Protein AF-A0A9E6SCT7-F1 (afdb_monomer_lite)

Secondary structure (DSSP, 8-state):
-------------------EEEEEE-TTS-EEEEESS-SS-TTS-HHHHHHHHSTT-EEEEEE-GGG---GGGS-HHHHHHHS---------------TT-----------

Sequence (111 aa):
MTAVAAVTLSALAASSYADICYLVYDRNDQVVYRDMRSPIDLSGPIGPQVNARWRGGALVIVGNADRCIPLDSVDLRTVANLVKPDAAAPQAAAPKADPAKAPKAAAKKAG

pLDDT: mean 72.04, std 19.61, range [39.75, 96.88]

Foldseek 3Di:
DDDDPPPPPPPPPPPPPQQKWKFKAAPVRDTPWIDSDDPDDPVDDPVVGSCVVHNRMDIDIDGDNVPRDTPVNPPVVVVVVVVDVPPPPPPPPDPPPDPPDDDPDDDDDDD

Structure (mmCIF, N/CA/C/O backbone):
data_AF-A0A9E6SCT7-F1
#
_entry.id   AF-A0A9E6SCT7-F1
#
loop_
_atom_site.group_PDB
_atom_site.id
_atom_site.type_symbol
_atom_site.label_atom_id
_atom_site.label_alt_id
_atom_site.label_comp_id
_atom_site.label_asym_id
_atom_site.label_entity_id
_atom_site.label_seq_id
_atom_site.pdbx_PDB_ins_code
_atom_site.Cartn_x
_atom_site.Cartn_y
_atom_site.Cartn_z
_atom_site.occupancy
_atom_site.B_iso_or_equiv
_atom_site.auth_seq_id
_atom_site.auth_comp_id
_atom_site.auth_asym_id
_atom_site.auth_atom_id
_atom_site.pdbx_PDB_model_num
ATOM 1 N N . MET A 1 1 ? 39.785 28.280 -39.790 1.00 46.91 1 MET A N 1
ATOM 2 C CA . MET A 1 1 ? 38.494 27.563 -39.781 1.00 46.91 1 MET A CA 1
ATOM 3 C C . MET A 1 1 ? 38.786 26.102 -39.493 1.00 46.91 1 MET A C 1
ATOM 5 O O . MET A 1 1 ? 39.209 25.402 -40.399 1.00 46.91 1 MET A O 1
ATOM 9 N N . THR A 1 2 ? 38.625 25.651 -38.251 1.00 42.44 2 THR A N 1
ATOM 10 C CA . THR A 1 2 ? 38.687 24.218 -37.929 1.00 42.44 2 THR A CA 1
ATOM 11 C C . THR A 1 2 ? 37.812 23.962 -36.711 1.00 42.44 2 THR A C 1
ATOM 13 O O . THR A 1 2 ? 37.844 24.714 -35.741 1.00 42.44 2 THR A O 1
ATOM 16 N N . ALA A 1 3 ? 36.933 22.980 -36.873 1.00 50.03 3 ALA A N 1
ATOM 17 C CA . ALA A 1 3 ? 35.685 22.803 -36.152 1.00 50.03 3 ALA A CA 1
ATOM 18 C C . ALA A 1 3 ? 35.869 22.416 -34.678 1.00 50.03 3 ALA A C 1
ATOM 20 O O . ALA A 1 3 ? 36.672 21.547 -34.345 1.00 50.03 3 ALA A O 1
ATOM 21 N N . VAL A 1 4 ? 35.052 23.018 -33.813 1.00 50.50 4 VAL A N 1
ATOM 22 C CA . VAL A 1 4 ? 34.823 22.553 -32.442 1.00 50.50 4 VAL A CA 1
ATOM 23 C C . VAL A 1 4 ? 33.905 21.333 -32.524 1.00 50.50 4 VAL A C 1
ATOM 25 O O . VAL A 1 4 ? 32.729 21.458 -32.863 1.00 50.50 4 VAL A O 1
ATOM 28 N N . ALA A 1 5 ? 34.446 20.147 -32.255 1.00 53.69 5 ALA A N 1
ATOM 29 C CA . ALA A 1 5 ? 33.667 18.921 -32.128 1.00 53.69 5 ALA A CA 1
ATOM 30 C C . ALA A 1 5 ? 32.896 18.954 -30.799 1.00 53.69 5 ALA A C 1
ATOM 32 O O . ALA A 1 5 ? 33.425 18.609 -29.743 1.00 53.69 5 ALA A O 1
ATOM 33 N N . ALA A 1 6 ? 31.650 19.423 -30.844 1.00 57.41 6 ALA A N 1
ATOM 34 C CA . ALA A 1 6 ? 30.724 19.347 -29.724 1.00 57.41 6 ALA A CA 1
ATOM 35 C C . ALA A 1 6 ? 30.292 17.884 -29.530 1.00 57.41 6 ALA A C 1
ATOM 37 O O . ALA A 1 6 ? 29.417 17.381 -30.231 1.00 57.41 6 ALA A O 1
ATOM 38 N N . VAL A 1 7 ? 30.931 17.189 -28.589 1.00 64.12 7 VAL A N 1
ATOM 39 C CA . VAL A 1 7 ? 30.489 15.872 -28.117 1.00 64.12 7 VAL A CA 1
ATOM 40 C C . VAL A 1 7 ? 29.240 16.093 -27.266 1.00 64.12 7 VAL A C 1
ATOM 42 O O . VAL A 1 7 ? 29.315 16.450 -26.092 1.00 64.12 7 VAL A O 1
ATOM 45 N N . THR A 1 8 ? 28.070 15.941 -27.879 1.00 62.38 8 THR A N 1
ATOM 46 C CA . THR A 1 8 ? 26.781 15.976 -27.189 1.00 62.38 8 THR A CA 1
ATOM 47 C C . THR A 1 8 ? 26.658 14.741 -26.296 1.00 62.38 8 THR A C 1
ATOM 49 O O . THR A 1 8 ? 26.345 13.652 -26.776 1.00 62.38 8 THR A O 1
ATOM 52 N N . LEU A 1 9 ? 26.911 14.906 -24.992 1.00 62.06 9 LEU A N 1
ATOM 53 C CA . LEU A 1 9 ? 26.522 13.948 -23.954 1.00 62.06 9 LEU A CA 1
ATOM 54 C C . LEU A 1 9 ? 24.987 13.890 -23.886 1.00 62.06 9 LEU A C 1
ATOM 56 O O . LEU A 1 9 ? 24.351 14.553 -23.069 1.00 62.06 9 LEU A O 1
ATOM 60 N N . SER A 1 10 ? 24.379 13.087 -24.753 1.00 61.41 10 SER A N 1
ATOM 61 C CA . SER A 1 10 ? 23.008 12.621 -24.570 1.00 61.41 10 SER A CA 1
ATOM 62 C C . SER A 1 10 ? 23.017 11.594 -23.443 1.00 61.41 10 SER A C 1
ATOM 64 O O . SER A 1 10 ? 23.127 10.393 -23.675 1.00 61.41 10 SER A O 1
ATOM 66 N N . ALA A 1 11 ? 22.969 12.084 -22.205 1.00 60.72 11 ALA A N 1
ATOM 67 C CA . ALA A 1 11 ? 22.698 11.259 -21.043 1.00 60.72 11 ALA A CA 1
ATOM 68 C C . ALA A 1 11 ? 21.359 10.550 -21.272 1.00 60.72 11 ALA A C 1
ATOM 70 O O . ALA A 1 11 ? 20.308 11.190 -21.326 1.00 60.72 11 ALA A O 1
ATOM 71 N N . LEU A 1 12 ? 21.407 9.228 -21.444 1.00 59.75 12 LEU A N 1
ATOM 72 C CA . LEU A 1 12 ? 20.234 8.378 -21.338 1.00 59.75 12 LEU A CA 1
ATOM 73 C C . LEU A 1 12 ? 19.689 8.576 -19.923 1.00 59.75 12 LEU A C 1
ATOM 75 O O . LEU A 1 12 ? 20.194 7.990 -18.966 1.00 59.75 12 LEU A O 1
ATOM 79 N N . ALA A 1 13 ? 18.673 9.423 -19.788 1.00 61.75 13 ALA A N 1
ATOM 80 C CA . ALA A 1 13 ? 17.803 9.424 -18.630 1.00 61.75 13 ALA A CA 1
ATOM 81 C C . ALA A 1 13 ? 17.046 8.091 -18.651 1.00 61.75 13 ALA A C 1
ATOM 83 O O . ALA A 1 13 ? 15.927 7.997 -19.148 1.00 61.75 13 ALA A O 1
ATOM 84 N N . ALA A 1 14 ? 17.697 7.031 -18.175 1.00 58.91 14 ALA A N 1
ATOM 85 C CA . ALA A 1 14 ? 17.009 5.825 -17.775 1.00 58.91 14 ALA A CA 1
ATOM 86 C C . ALA A 1 14 ? 16.129 6.236 -16.595 1.00 58.91 14 ALA A C 1
ATOM 88 O O . ALA A 1 14 ? 16.603 6.367 -15.468 1.00 58.91 14 ALA A O 1
ATOM 89 N N . SER A 1 15 ? 14.861 6.535 -16.875 1.00 53.88 15 SER A N 1
ATOM 90 C CA . SER A 1 15 ? 13.834 6.658 -15.855 1.00 53.88 15 SER A CA 1
ATOM 91 C C . SER A 1 15 ? 13.723 5.298 -15.178 1.00 53.88 15 SER A C 1
ATOM 93 O O . SER A 1 15 ? 12.964 4.436 -15.608 1.00 53.88 15 SER A O 1
ATOM 95 N N . SER A 1 16 ? 14.529 5.079 -14.143 1.00 54.38 16 SER A N 1
ATOM 96 C CA . SER A 1 16 ? 14.299 4.021 -13.175 1.00 54.38 16 SER A CA 1
ATOM 97 C C . SER A 1 16 ? 13.037 4.415 -12.421 1.00 54.38 16 SER A C 1
ATOM 99 O O . SER A 1 16 ? 13.103 5.064 -11.374 1.00 54.38 16 SER A O 1
ATOM 101 N N . TYR A 1 17 ? 11.876 4.122 -13.008 1.00 58.31 17 TYR A N 1
ATOM 102 C CA . TYR A 1 17 ? 10.629 4.157 -12.271 1.00 58.31 17 TYR A CA 1
ATOM 103 C C . TYR A 1 17 ? 10.835 3.205 -11.099 1.00 58.31 17 TYR A C 1
ATOM 105 O O . TYR A 1 17 ? 11.104 2.021 -11.282 1.00 58.31 17 TYR A O 1
ATOM 113 N N . ALA A 1 18 ? 10.857 3.758 -9.887 1.00 59.75 18 ALA A N 1
ATOM 114 C CA . ALA A 1 18 ? 10.809 2.944 -8.693 1.00 59.75 18 ALA A CA 1
ATOM 115 C C . ALA A 1 18 ? 9.480 2.197 -8.769 1.00 59.75 18 ALA A C 1
ATOM 117 O O . ALA A 1 18 ? 8.408 2.775 -8.605 1.00 59.75 18 ALA A O 1
ATOM 118 N N . ASP A 1 19 ? 9.581 0.935 -9.142 1.00 81.31 19 ASP A N 1
ATOM 119 C CA . ASP A 1 19 ? 8.460 0.089 -9.474 1.00 81.31 19 ASP A CA 1
ATOM 120 C C . ASP A 1 19 ? 7.790 -0.356 -8.171 1.00 81.31 19 ASP A C 1
ATOM 122 O O . ASP A 1 19 ? 8.163 -1.358 -7.555 1.00 81.31 19 ASP A O 1
ATOM 126 N N . ILE A 1 20 ? 6.851 0.469 -7.704 1.00 89.38 20 ILE A N 1
ATOM 127 C CA . ILE A 1 20 ? 6.110 0.276 -6.460 1.00 89.38 20 ILE A CA 1
ATOM 128 C C . ILE A 1 20 ? 4.819 -0.494 -6.733 1.00 89.38 20 ILE A C 1
ATOM 130 O O . ILE A 1 20 ? 4.054 -0.151 -7.629 1.00 89.38 20 ILE A O 1
ATOM 134 N N . CYS A 1 21 ? 4.556 -1.502 -5.905 1.00 92.12 21 CYS A N 1
ATOM 135 C CA . CYS A 1 21 ? 3.278 -2.193 -5.839 1.00 92.12 21 CYS A CA 1
ATOM 136 C C . CYS A 1 21 ? 2.599 -1.885 -4.500 1.00 92.12 21 CYS A C 1
ATOM 138 O O . CYS A 1 21 ? 3.189 -2.051 -3.427 1.00 92.12 21 CYS A O 1
ATOM 140 N N . TYR A 1 22 ? 1.350 -1.442 -4.568 1.00 94.00 22 TYR A N 1
ATOM 141 C CA . TYR A 1 22 ? 0.508 -1.154 -3.417 1.00 94.00 22 TYR A CA 1
ATOM 142 C C . TYR A 1 22 ? -0.379 -2.358 -3.137 1.00 94.00 22 TYR A C 1
ATOM 144 O O . TYR A 1 22 ? -1.180 -2.744 -3.985 1.00 94.00 22 TYR A O 1
ATOM 152 N N . LEU A 1 23 ? -0.261 -2.937 -1.944 1.00 94.69 23 LEU A N 1
ATOM 153 C CA . LEU A 1 23 ? -1.099 -4.039 -1.482 1.00 94.69 23 LEU A CA 1
ATOM 154 C C . LEU A 1 23 ? -1.952 -3.590 -0.307 1.00 94.69 23 LEU A C 1
ATOM 156 O O . LEU A 1 23 ? -1.452 -2.921 0.593 1.00 94.69 23 LEU A O 1
ATOM 160 N N . VAL A 1 24 ? -3.215 -4.003 -0.266 1.00 95.56 24 VAL A N 1
ATOM 161 C CA . VAL A 1 24 ? -4.028 -3.873 0.949 1.00 95.56 24 VAL A CA 1
ATOM 162 C C . VAL A 1 24 ? -4.406 -5.251 1.448 1.00 95.56 24 VAL A C 1
ATOM 164 O O . VAL A 1 24 ? -4.976 -6.043 0.698 1.00 95.56 24 VAL A O 1
ATOM 167 N N . TYR A 1 25 ? -4.106 -5.501 2.718 1.00 94.94 25 TYR A N 1
ATOM 168 C CA . TYR A 1 25 ? -4.586 -6.658 3.457 1.00 94.94 25 TYR A CA 1
ATOM 169 C C . TYR A 1 25 ? -5.837 -6.278 4.242 1.00 94.94 25 TYR A C 1
ATOM 171 O O . TYR A 1 25 ? -5.891 -5.195 4.829 1.00 94.94 25 TYR A O 1
ATOM 179 N N . ASP A 1 26 ? -6.844 -7.145 4.247 1.00 92.88 26 ASP A N 1
ATOM 180 C CA . ASP A 1 26 ? -7.975 -7.023 5.161 1.00 92.88 26 ASP A CA 1
ATOM 181 C C . ASP A 1 26 ? -7.631 -7.582 6.554 1.00 92.88 26 ASP A C 1
ATOM 183 O O . ASP A 1 26 ? -6.529 -8.061 6.815 1.00 92.88 26 ASP A O 1
ATOM 187 N N . ARG A 1 27 ? -8.604 -7.544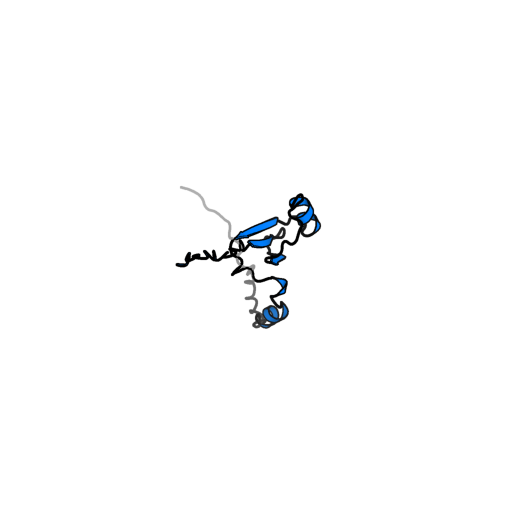 7.466 1.00 93.31 27 ARG A N 1
ATOM 188 C CA . ARG A 1 27 ? -8.462 -8.070 8.833 1.00 93.31 27 ARG A CA 1
ATOM 189 C C . ARG A 1 27 ? -8.268 -9.595 8.926 1.00 93.31 27 ARG A C 1
ATOM 191 O O . ARG A 1 27 ? -8.066 -10.097 10.024 1.00 93.31 27 ARG A O 1
ATOM 198 N N . ASN A 1 28 ? -8.448 -10.322 7.824 1.00 94.56 28 ASN A N 1
ATOM 199 C CA . ASN A 1 28 ? -8.297 -11.774 7.720 1.00 94.56 28 ASN A CA 1
ATOM 200 C C . ASN A 1 28 ? -7.019 -12.141 6.937 1.00 94.56 28 ASN A C 1
ATOM 202 O O . ASN A 1 28 ? -6.929 -13.245 6.387 1.00 94.56 28 ASN A O 1
ATOM 206 N N . ASP A 1 29 ? -6.080 -11.195 6.825 1.00 92.00 29 ASP A N 1
ATOM 207 C CA . ASP A 1 29 ? -4.819 -11.318 6.092 1.00 92.00 29 ASP A CA 1
ATOM 208 C C . ASP A 1 29 ? -4.996 -11.645 4.596 1.00 92.00 29 ASP A C 1
ATOM 210 O O . ASP A 1 29 ? -4.094 -12.180 3.948 1.00 92.00 29 ASP A O 1
ATOM 214 N N . GLN A 1 30 ? -6.149 -11.301 4.008 1.00 92.38 30 GLN A N 1
ATOM 215 C CA . GLN A 1 30 ? -6.402 -11.479 2.578 1.00 92.38 30 GLN A CA 1
ATOM 216 C C . GLN A 1 30 ? -6.000 -10.235 1.793 1.00 92.38 30 GLN A C 1
ATOM 218 O O . GLN A 1 30 ? -6.346 -9.116 2.171 1.00 92.38 30 GLN A O 1
ATOM 223 N N . VAL A 1 31 ? -5.325 -10.423 0.654 1.00 92.38 31 VAL A N 1
ATOM 224 C CA . VAL A 1 31 ? -5.027 -9.312 -0.260 1.00 92.38 31 VAL A CA 1
ATOM 225 C C . VAL A 1 31 ? -6.313 -8.910 -0.980 1.00 92.38 31 VAL A C 1
ATOM 227 O O . VAL A 1 31 ? -6.827 -9.657 -1.809 1.00 92.38 31 VAL A O 1
ATOM 230 N N . VAL A 1 32 ? -6.810 -7.716 -0.677 1.00 92.81 32 VAL A N 1
ATOM 231 C CA . VAL A 1 32 ? -8.048 -7.140 -1.233 1.00 92.81 32 VAL A CA 1
ATOM 232 C C . VAL A 1 32 ? -7.790 -6.008 -2.227 1.00 92.81 32 VAL A C 1
ATOM 234 O O . VAL A 1 32 ? -8.715 -5.540 -2.885 1.00 92.81 32 VAL A O 1
ATOM 237 N N . TYR A 1 33 ? -6.539 -5.567 -2.344 1.00 93.44 33 TYR A N 1
ATOM 238 C CA . TYR A 1 33 ? -6.086 -4.628 -3.365 1.00 93.44 33 TYR A CA 1
ATOM 239 C C . TYR A 1 33 ? -4.640 -4.929 -3.745 1.00 93.44 33 TYR A C 1
ATOM 241 O O . TYR A 1 33 ? -3.833 -5.255 -2.872 1.00 93.44 33 TYR A O 1
ATOM 249 N N . ARG A 1 34 ? -4.323 -4.822 -5.036 1.00 92.25 34 ARG A N 1
ATOM 250 C CA . ARG A 1 34 ? -2.970 -4.942 -5.581 1.00 92.25 34 ARG A CA 1
ATOM 251 C C . ARG A 1 34 ? -2.911 -4.181 -6.893 1.00 92.25 34 ARG A C 1
ATOM 253 O O . ARG A 1 34 ? -3.647 -4.551 -7.799 1.00 92.25 34 ARG A O 1
ATOM 260 N N . ASP A 1 35 ? -2.074 -3.155 -6.982 1.00 91.06 35 ASP A N 1
ATOM 261 C CA . ASP A 1 35 ? -1.866 -2.370 -8.207 1.00 91.06 35 ASP A CA 1
ATOM 262 C C . ASP A 1 35 ? -0.570 -1.541 -8.101 1.00 91.06 35 ASP A C 1
ATOM 264 O O . ASP A 1 35 ? -0.058 -1.309 -7.004 1.00 91.06 35 ASP A O 1
ATOM 268 N N . MET A 1 36 ? -0.046 -1.073 -9.233 1.00 91.19 36 MET A N 1
ATOM 269 C CA . MET A 1 36 ? 1.016 -0.063 -9.294 1.00 91.19 36 MET A CA 1
ATOM 270 C C . MET A 1 36 ? 0.495 1.349 -8.999 1.00 91.19 36 MET A C 1
ATOM 272 O O . MET A 1 36 ? 1.268 2.257 -8.695 1.00 91.19 36 MET A O 1
ATOM 276 N N . ARG A 1 37 ? -0.821 1.569 -9.084 1.00 90.44 37 ARG A N 1
ATOM 277 C CA . ARG A 1 37 ? -1.456 2.828 -8.687 1.00 90.44 37 ARG A CA 1
ATOM 278 C C . ARG A 1 37 ? -1.805 2.805 -7.196 1.00 90.44 37 ARG A C 1
ATOM 280 O O . ARG A 1 37 ? -2.299 1.812 -6.680 1.00 90.44 37 ARG A O 1
ATOM 287 N N . SER A 1 38 ? -1.578 3.918 -6.494 1.00 93.00 38 SER A N 1
ATOM 288 C CA . SER A 1 38 ? -2.004 4.031 -5.094 1.00 93.00 38 SER A CA 1
ATOM 289 C C . SER A 1 38 ? -3.539 4.023 -4.994 1.00 93.00 38 SER A C 1
ATOM 291 O O . SER A 1 38 ? -4.194 4.767 -5.732 1.00 93.00 38 SER A O 1
ATOM 293 N N . PRO A 1 39 ? -4.133 3.251 -4.064 1.00 92.38 39 PRO A N 1
ATOM 294 C CA . PRO A 1 39 ? -5.581 3.227 -3.857 1.00 92.38 39 PRO A CA 1
ATOM 295 C C . PRO A 1 39 ? -6.121 4.427 -3.067 1.00 92.38 39 PRO A C 1
ATOM 297 O O . PRO A 1 39 ? -7.340 4.603 -2.974 1.00 92.38 39 PRO A O 1
ATOM 300 N N . ILE A 1 40 ? -5.223 5.180 -2.433 1.00 95.19 40 ILE A N 1
ATOM 301 C CA . ILE A 1 40 ? -5.504 6.304 -1.538 1.00 95.19 40 ILE A CA 1
ATOM 302 C C . ILE A 1 40 ? -4.579 7.479 -1.866 1.00 95.19 40 ILE A C 1
ATOM 304 O O . ILE A 1 40 ? -3.581 7.316 -2.575 1.00 95.19 40 ILE A O 1
ATOM 308 N N . ASP A 1 41 ? -4.864 8.647 -1.300 1.00 95.00 41 ASP A N 1
ATOM 309 C CA . ASP A 1 41 ? -3.960 9.786 -1.385 1.00 95.00 41 ASP A CA 1
ATOM 310 C C . ASP A 1 41 ? -2.850 9.679 -0.326 1.00 95.00 41 ASP A C 1
ATOM 312 O O . ASP A 1 41 ? -3.106 9.674 0.881 1.00 95.00 41 ASP A O 1
ATOM 316 N N . LEU A 1 42 ? -1.600 9.601 -0.785 1.00 93.75 42 LEU A N 1
ATOM 317 C CA . LEU A 1 42 ? -0.415 9.499 0.073 1.00 93.75 42 LEU A CA 1
ATOM 318 C C . LEU A 1 42 ? 0.024 10.852 0.650 1.00 93.75 42 LEU A C 1
ATOM 320 O O . LEU A 1 42 ? 0.938 10.886 1.471 1.00 93.75 42 LEU A O 1
ATOM 324 N N . SER A 1 43 ? -0.604 11.959 0.240 1.00 96.12 43 SER A N 1
ATOM 325 C CA . SER A 1 43 ? -0.323 13.288 0.794 1.00 96.12 43 SER A CA 1
ATOM 326 C C . SER A 1 43 ? -0.895 13.486 2.207 1.00 96.12 43 SER A C 1
ATOM 328 O O . SER A 1 43 ? -0.468 14.384 2.934 1.00 96.12 43 SER A O 1
ATOM 330 N N . GLY A 1 44 ? -1.845 12.635 2.611 1.00 94.00 44 GLY A N 1
ATOM 331 C CA . GLY A 1 44 ? -2.546 12.712 3.888 1.00 94.00 44 GLY A CA 1
ATOM 332 C C . GLY A 1 44 ? -2.309 11.511 4.812 1.00 94.00 44 GLY A C 1
ATOM 333 O O . GLY A 1 44 ? -1.560 10.585 4.495 1.00 94.00 44 GLY A O 1
ATOM 334 N N . PRO A 1 45 ? -2.981 11.480 5.978 1.00 96.00 45 PRO A N 1
ATOM 335 C CA . PRO A 1 45 ? -2.912 10.349 6.896 1.00 96.00 45 PRO A CA 1
ATOM 336 C C . PRO A 1 45 ? -3.412 9.054 6.239 1.00 96.00 45 PRO A C 1
ATOM 338 O O . PRO A 1 45 ? -4.566 8.963 5.815 1.00 96.00 45 PRO A O 1
ATOM 341 N N . ILE A 1 46 ? -2.553 8.034 6.195 1.00 95.25 46 ILE A N 1
ATOM 342 C CA . ILE A 1 46 ? -2.835 6.748 5.536 1.00 95.25 46 ILE A CA 1
ATOM 343 C C . ILE A 1 46 ? -3.908 5.955 6.295 1.00 95.25 46 ILE A C 1
ATOM 345 O O . ILE A 1 46 ? -4.897 5.526 5.707 1.00 95.25 46 ILE A O 1
ATOM 349 N N . GLY A 1 47 ? -3.741 5.786 7.612 1.00 95.25 47 GLY A N 1
ATOM 350 C CA . GLY A 1 47 ? -4.598 4.927 8.441 1.00 95.25 47 GLY A CA 1
ATOM 351 C C . GLY A 1 47 ? -6.103 5.210 8.311 1.00 95.25 47 GLY A C 1
ATOM 352 O O . GLY A 1 47 ? -6.857 4.277 8.036 1.00 95.25 47 GLY A O 1
ATOM 353 N N . PRO A 1 48 ? -6.568 6.468 8.445 1.00 96.31 48 PRO A N 1
ATOM 354 C CA . PRO A 1 48 ? -7.981 6.807 8.279 1.00 96.31 48 PRO A CA 1
ATOM 355 C C . PRO A 1 48 ? -8.530 6.487 6.885 1.00 96.31 48 PRO A C 1
ATOM 357 O O . PRO A 1 48 ? -9.637 5.968 6.778 1.00 96.31 48 PRO A O 1
ATOM 360 N N . GLN A 1 49 ? -7.758 6.751 5.827 1.00 96.88 49 GLN A N 1
ATOM 361 C CA . GLN A 1 49 ? -8.178 6.496 4.446 1.00 96.88 49 GLN A CA 1
ATOM 362 C C . GLN A 1 49 ? -8.280 4.997 4.153 1.00 96.88 49 GLN A C 1
ATOM 364 O O . GLN A 1 49 ? -9.275 4.542 3.589 1.00 96.88 49 GLN A O 1
ATOM 369 N N . VAL A 1 50 ? -7.285 4.216 4.592 1.00 95.50 50 VAL A N 1
ATOM 370 C CA . VAL A 1 50 ? -7.323 2.751 4.483 1.00 95.50 50 VAL A CA 1
ATOM 371 C C . VAL A 1 50 ? -8.504 2.208 5.277 1.00 95.50 50 VAL A C 1
ATOM 373 O O . VAL A 1 50 ? -9.293 1.454 4.726 1.00 95.50 50 VAL A O 1
ATOM 376 N N . ASN A 1 51 ?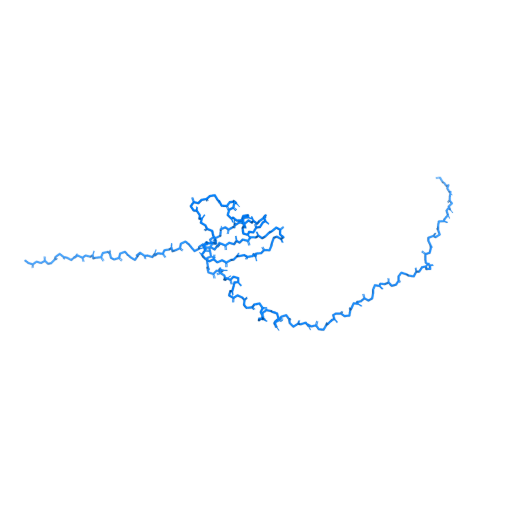 -8.694 2.640 6.527 1.00 94.81 51 ASN A N 1
ATOM 377 C CA . ASN A 1 51 ? -9.764 2.141 7.392 1.00 94.81 51 ASN A CA 1
ATOM 378 C C . ASN A 1 51 ? -11.175 2.541 6.916 1.00 94.81 51 ASN A C 1
ATOM 380 O O . ASN A 1 51 ? -12.136 1.815 7.173 1.00 94.81 51 ASN A O 1
ATOM 384 N N . ALA A 1 52 ? -11.312 3.671 6.213 1.00 95.31 52 ALA A N 1
ATOM 385 C CA . ALA A 1 52 ? -12.575 4.104 5.617 1.00 95.31 52 ALA A CA 1
ATOM 386 C C . ALA A 1 52 ? -13.040 3.164 4.493 1.00 95.31 52 ALA A C 1
ATOM 388 O O . ALA A 1 52 ? -14.241 2.945 4.338 1.00 95.31 52 ALA A O 1
ATOM 389 N N . ARG A 1 53 ? -12.099 2.590 3.730 1.00 93.62 53 ARG A N 1
ATOM 390 C CA . ARG A 1 53 ? -12.394 1.679 2.612 1.00 93.62 53 ARG A CA 1
ATOM 391 C C . ARG A 1 53 ? -12.284 0.198 2.991 1.00 93.62 53 ARG A C 1
ATOM 393 O O . ARG A 1 53 ? -13.105 -0.605 2.561 1.00 93.62 53 ARG A O 1
ATOM 400 N N . TRP A 1 54 ? -11.318 -0.150 3.833 1.00 94.75 54 TRP A N 1
ATOM 401 C CA . TRP A 1 54 ? -11.020 -1.494 4.326 1.00 94.75 54 TRP A CA 1
ATOM 402 C C . TRP A 1 54 ? -10.912 -1.467 5.851 1.00 94.75 54 TRP A C 1
ATOM 404 O O . TRP A 1 54 ? -9.849 -1.210 6.414 1.00 94.75 54 TRP A O 1
ATOM 414 N N . ARG A 1 55 ? -12.030 -1.713 6.543 1.00 93.94 55 ARG A N 1
ATOM 415 C CA . ARG A 1 55 ? -12.089 -1.638 8.012 1.00 93.94 55 ARG A CA 1
ATOM 416 C C . ARG A 1 55 ? -11.104 -2.616 8.661 1.00 93.94 55 ARG A C 1
ATOM 418 O O . ARG A 1 55 ? -11.269 -3.828 8.529 1.00 93.94 55 ARG A O 1
ATOM 425 N N . GLY A 1 56 ? -10.133 -2.081 9.400 1.00 92.19 56 GLY A N 1
ATOM 426 C CA . GLY A 1 56 ? -9.050 -2.853 10.016 1.00 92.19 56 GLY A CA 1
ATOM 427 C C . GLY A 1 56 ? -7.989 -3.358 9.033 1.00 92.19 56 GLY A C 1
ATOM 428 O O . GLY A 1 56 ? -7.241 -4.260 9.387 1.00 92.19 56 GLY A O 1
ATOM 429 N N . GLY A 1 57 ? -7.949 -2.824 7.810 1.00 94.31 57 GLY A N 1
ATOM 430 C CA . GLY A 1 57 ? -6.968 -3.199 6.798 1.00 94.31 57 GLY A CA 1
ATOM 431 C C . GLY A 1 57 ? -5.635 -2.462 6.926 1.00 94.31 57 GLY A C 1
ATOM 432 O O . GLY A 1 57 ? -5.534 -1.422 7.582 1.00 94.31 57 GLY A O 1
ATOM 433 N N . ALA A 1 58 ? -4.617 -2.993 6.252 1.00 96.38 58 ALA A N 1
ATOM 434 C CA . ALA A 1 58 ? -3.263 -2.452 6.232 1.00 96.38 58 ALA A CA 1
ATOM 435 C C . ALA A 1 58 ? -2.773 -2.251 4.794 1.00 96.38 58 ALA A C 1
ATOM 437 O O . ALA A 1 58 ? -2.831 -3.174 3.982 1.00 96.38 58 ALA A O 1
ATOM 438 N N . LEU A 1 59 ? -2.270 -1.050 4.495 1.00 96.12 59 LEU A N 1
ATOM 439 C CA . LEU A 1 59 ? -1.579 -0.753 3.240 1.00 96.12 59 LEU A CA 1
ATOM 440 C C . LEU A 1 59 ? -0.100 -1.126 3.371 1.00 96.12 59 LEU A C 1
ATOM 442 O O . LEU A 1 59 ? 0.586 -0.647 4.273 1.00 96.12 59 LEU A O 1
ATOM 446 N N . VAL A 1 60 ? 0.386 -1.937 2.439 1.00 94.94 60 VAL A N 1
ATOM 447 C CA . VAL A 1 60 ? 1.781 -2.354 2.316 1.00 94.94 60 VAL A CA 1
ATOM 448 C C . VAL A 1 60 ? 2.313 -1.865 0.974 1.00 94.94 60 VAL A C 1
ATOM 450 O O . VAL A 1 60 ? 1.665 -2.017 -0.060 1.00 94.94 60 VAL A O 1
ATOM 453 N N . ILE A 1 61 ? 3.499 -1.266 1.000 1.00 93.88 61 ILE A N 1
ATOM 454 C CA . ILE A 1 61 ? 4.180 -0.726 -0.174 1.00 93.88 61 ILE A CA 1
ATOM 455 C C . ILE A 1 61 ? 5.434 -1.566 -0.384 1.00 93.88 61 ILE A C 1
ATOM 457 O O . ILE A 1 61 ? 6.314 -1.581 0.476 1.00 93.88 61 ILE A O 1
ATOM 461 N N . VAL A 1 62 ? 5.510 -2.278 -1.505 1.00 91.31 62 VAL A N 1
ATOM 462 C CA . VAL A 1 62 ? 6.670 -3.112 -1.850 1.00 91.31 62 VAL A CA 1
ATOM 463 C C . VAL A 1 62 ? 7.326 -2.596 -3.122 1.00 91.31 62 VAL A C 1
ATOM 465 O O . VAL A 1 62 ? 6.642 -2.160 -4.046 1.00 91.31 62 VAL A O 1
ATOM 468 N N . GLY A 1 63 ? 8.655 -2.649 -3.180 1.00 84.50 63 GLY A N 1
ATOM 469 C CA . GLY A 1 63 ? 9.380 -2.500 -4.441 1.00 84.50 63 GLY A CA 1
ATOM 470 C C . GLY A 1 63 ? 9.363 -3.824 -5.201 1.00 84.50 63 GLY A C 1
ATOM 471 O O . GLY A 1 63 ? 9.486 -4.861 -4.547 1.00 84.50 63 GLY A O 1
ATOM 472 N N . ASN A 1 64 ? 9.249 -3.758 -6.536 1.00 72.75 64 ASN A N 1
ATOM 473 C CA . ASN A 1 64 ? 9.186 -4.841 -7.541 1.00 72.75 64 ASN A CA 1
ATOM 474 C C . ASN A 1 64 ? 7.810 -4.929 -8.242 1.00 72.75 64 ASN A C 1
ATOM 476 O O . ASN A 1 64 ? 6.983 -5.795 -7.949 1.00 72.75 64 ASN A O 1
ATOM 480 N N . ALA A 1 65 ? 7.565 -4.011 -9.179 1.00 70.06 65 ALA A N 1
ATOM 481 C CA . ALA A 1 65 ? 6.326 -3.946 -9.954 1.00 70.06 65 ALA A CA 1
ATOM 482 C C . ALA A 1 65 ? 6.205 -5.012 -11.048 1.00 70.06 65 ALA A C 1
ATOM 484 O O . ALA A 1 65 ? 5.082 -5.322 -11.438 1.00 70.06 65 ALA A O 1
ATOM 485 N N . ASP A 1 66 ? 7.305 -5.651 -11.463 1.00 71.88 66 ASP A N 1
ATOM 486 C CA . ASP A 1 66 ? 7.288 -6.752 -12.442 1.00 71.88 66 ASP A CA 1
ATOM 487 C C . ASP A 1 66 ? 6.373 -7.915 -12.015 1.00 71.88 66 ASP A C 1
ATOM 489 O O . ASP A 1 66 ? 5.931 -8.721 -12.834 1.00 71.88 66 ASP A O 1
ATOM 493 N N . ARG A 1 67 ? 6.080 -8.019 -10.712 1.00 74.31 67 ARG A N 1
ATOM 494 C CA . ARG A 1 67 ? 5.187 -9.032 -10.126 1.00 74.31 67 ARG A CA 1
ATOM 495 C C . ARG A 1 67 ? 3.877 -8.456 -9.585 1.00 74.31 67 ARG A C 1
ATOM 497 O O . ARG A 1 67 ? 3.130 -9.159 -8.900 1.00 74.31 67 ARG A O 1
ATOM 504 N N . CYS A 1 68 ? 3.581 -7.193 -9.880 1.00 87.31 68 CYS A N 1
ATOM 505 C CA . CYS A 1 68 ? 2.373 -6.509 -9.438 1.00 87.31 68 CYS A CA 1
ATOM 506 C C . CYS A 1 68 ? 1.214 -6.772 -10.405 1.00 87.31 68 CYS A C 1
ATOM 508 O O . CYS A 1 68 ? 0.795 -5.897 -11.154 1.00 87.31 68 CYS A O 1
ATOM 510 N N . ILE A 1 69 ? 0.702 -8.003 -10.409 1.00 85.50 69 ILE A N 1
ATOM 511 C CA . ILE A 1 69 ? -0.461 -8.362 -11.228 1.00 85.50 69 ILE A CA 1
ATOM 512 C C . ILE A 1 69 ? -1.719 -7.791 -10.555 1.00 85.50 69 ILE A C 1
ATOM 514 O O . ILE A 1 69 ? -2.008 -8.193 -9.420 1.00 85.50 69 ILE A O 1
ATOM 518 N N . PRO A 1 70 ? -2.469 -6.876 -11.202 1.00 81.94 70 PRO A N 1
ATOM 519 C CA . PRO A 1 70 ? -3.637 -6.269 -10.581 1.00 81.94 70 PRO A CA 1
ATOM 520 C C . PRO A 1 70 ? -4.680 -7.318 -10.206 1.00 81.94 70 PRO A C 1
ATOM 522 O O . PRO A 1 70 ? -4.983 -8.201 -11.009 1.00 81.94 70 PRO A O 1
ATOM 525 N N . LEU A 1 71 ? -5.261 -7.231 -9.009 1.00 81.19 71 LEU A N 1
ATOM 526 C CA . LEU A 1 71 ? -6.281 -8.206 -8.592 1.00 81.19 71 LEU A CA 1
ATOM 527 C C . LEU A 1 71 ? -7.503 -8.194 -9.521 1.00 81.19 71 LEU A C 1
ATOM 529 O O . LEU A 1 71 ? -8.043 -9.250 -9.833 1.00 81.19 71 LEU A O 1
ATOM 533 N N . ASP A 1 72 ? -7.863 -7.025 -10.041 1.00 71.94 72 ASP A N 1
ATOM 534 C CA . ASP A 1 72 ? -8.989 -6.826 -10.958 1.00 71.94 72 ASP A CA 1
ATOM 535 C C . ASP A 1 72 ? -8.744 -7.465 -12.336 1.00 71.94 72 ASP A C 1
ATOM 537 O O . ASP A 1 72 ? -9.683 -7.751 -13.078 1.00 71.94 72 ASP A O 1
ATOM 541 N N . SER A 1 73 ? -7.473 -7.692 -12.688 1.00 59.16 73 SER A N 1
ATOM 542 C CA . SER A 1 73 ? -7.084 -8.348 -13.940 1.00 59.16 73 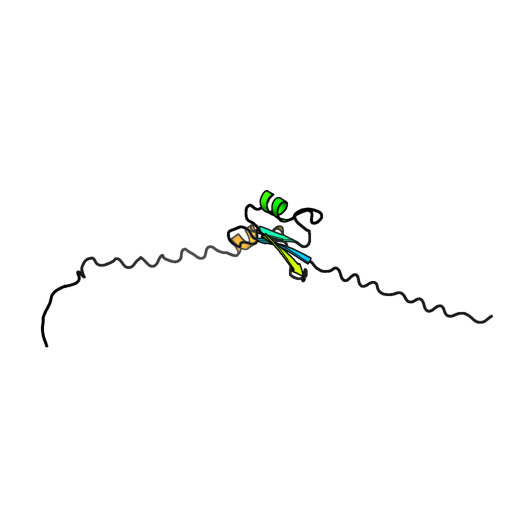SER A CA 1
ATOM 543 C C . SER A 1 73 ? -7.192 -9.874 -13.870 1.00 59.16 73 SER A C 1
ATOM 545 O O . SER A 1 73 ? -7.176 -10.543 -14.905 1.00 59.16 73 SER A O 1
ATOM 547 N N . VAL A 1 74 ? -7.345 -10.437 -12.665 1.00 62.78 74 VAL A N 1
ATOM 548 C CA . VAL A 1 74 ? -7.606 -11.863 -12.476 1.00 62.78 74 VAL A CA 1
ATOM 549 C C . VAL A 1 74 ? -9.104 -12.089 -12.638 1.00 62.78 74 VAL A C 1
ATOM 551 O O . VAL A 1 74 ? -9.889 -11.861 -11.719 1.00 62.78 74 VAL A O 1
ATOM 554 N N . ASP A 1 75 ? -9.514 -12.550 -13.820 1.00 63.59 75 ASP A N 1
ATOM 555 C CA . ASP A 1 75 ? -10.899 -12.939 -14.069 1.00 63.59 75 ASP A CA 1
ATOM 556 C C . ASP A 1 75 ? -11.294 -14.083 -13.118 1.00 63.59 75 ASP A C 1
ATOM 558 O O . ASP A 1 75 ? -10.921 -15.247 -13.295 1.00 63.59 75 ASP A O 1
ATOM 562 N N . LEU A 1 76 ? -12.055 -13.736 -12.075 1.00 63.12 76 LEU A N 1
ATOM 563 C CA . LEU A 1 76 ? -12.506 -14.667 -11.039 1.00 63.12 76 LEU A CA 1
ATOM 564 C C . LEU A 1 76 ? -13.357 -15.809 -11.613 1.00 63.12 76 LEU A C 1
ATOM 566 O O . LEU A 1 76 ? -13.418 -16.889 -11.032 1.00 63.12 76 LEU A O 1
ATOM 570 N N . ARG A 1 77 ? -13.980 -15.605 -12.781 1.00 61.50 77 ARG A N 1
ATOM 571 C CA . ARG A 1 77 ? -14.686 -16.663 -13.512 1.00 61.50 77 ARG A CA 1
ATOM 572 C C . ARG A 1 77 ? -13.716 -17.676 -14.105 1.00 61.50 77 ARG A C 1
ATOM 574 O O . ARG A 1 77 ? -13.990 -18.866 -14.057 1.00 61.50 77 ARG A O 1
ATOM 581 N N . THR A 1 78 ? -12.577 -17.241 -14.617 1.00 65.62 78 THR A N 1
ATOM 582 C CA . THR A 1 78 ? -11.529 -18.101 -15.163 1.00 65.62 78 THR A CA 1
ATOM 583 C C . THR A 1 78 ? -10.905 -18.930 -14.052 1.00 65.62 78 THR A C 1
ATOM 585 O O . THR A 1 78 ? -10.819 -20.144 -14.197 1.00 65.62 78 THR A O 1
ATOM 588 N N . VAL A 1 79 ? -10.580 -18.340 -12.896 1.00 67.12 79 VAL A N 1
ATOM 589 C CA . VAL A 1 79 ? -10.120 -19.140 -11.743 1.00 67.12 79 VAL A CA 1
ATOM 590 C C . VAL A 1 79 ? -11.220 -20.041 -11.174 1.00 67.12 79 VAL A C 1
ATOM 592 O O . VAL A 1 79 ? -10.924 -21.183 -10.844 1.00 67.12 79 VAL A O 1
ATOM 595 N N . ALA A 1 80 ? -12.487 -19.616 -11.143 1.00 67.88 80 ALA A N 1
ATOM 596 C CA . ALA A 1 80 ? -13.602 -20.486 -10.747 1.00 67.88 80 ALA A CA 1
ATOM 597 C C . ALA A 1 80 ? -13.858 -21.637 -11.738 1.00 67.88 80 ALA A C 1
ATOM 599 O O . ALA A 1 80 ? -14.321 -22.695 -11.332 1.00 67.88 80 ALA A O 1
ATOM 600 N N . ASN A 1 81 ? -13.543 -21.458 -13.022 1.00 64.94 81 ASN A N 1
ATOM 601 C CA . ASN A 1 81 ? -13.640 -22.507 -14.040 1.00 64.94 81 ASN A CA 1
ATOM 602 C C . ASN A 1 81 ? -12.408 -23.432 -14.058 1.00 64.94 81 ASN A C 1
ATOM 604 O O . ASN A 1 81 ? -12.515 -24.583 -14.480 1.00 64.94 81 ASN A O 1
ATOM 608 N N . LEU A 1 82 ? -11.246 -22.942 -13.610 1.00 68.31 82 LEU A N 1
ATOM 609 C CA . LEU A 1 82 ? -10.016 -23.728 -13.454 1.00 68.31 82 LEU A CA 1
ATOM 610 C C . LEU A 1 82 ? -10.013 -24.546 -12.160 1.00 68.31 82 LEU A C 1
ATOM 612 O O . LEU A 1 82 ? -9.507 -25.667 -12.152 1.00 68.31 82 LEU A O 1
ATOM 616 N N . VAL A 1 83 ? -10.636 -24.033 -11.094 1.00 72.38 83 VAL A N 1
ATOM 617 C CA . VAL A 1 83 ? -11.080 -24.842 -9.956 1.00 72.38 83 VAL A CA 1
ATOM 618 C C . VAL A 1 83 ? -12.315 -25.602 -10.416 1.00 72.38 83 VAL A C 1
ATOM 620 O O . VAL A 1 83 ? -13.451 -25.287 -10.073 1.00 72.38 83 VAL A O 1
ATOM 623 N N . LYS A 1 84 ? -12.091 -26.617 -11.250 1.00 53.47 84 LYS A N 1
ATOM 624 C CA . LYS A 1 84 ? -13.092 -27.648 -11.471 1.00 53.47 84 LYS A CA 1
ATOM 625 C C . LYS A 1 84 ? -13.533 -28.097 -10.073 1.00 53.47 84 LYS A C 1
ATOM 627 O O . LYS A 1 84 ? -12.660 -28.399 -9.256 1.00 53.47 84 LYS A O 1
ATOM 632 N N . PRO A 1 85 ? -14.834 -28.107 -9.740 1.00 55.84 85 PRO A N 1
ATOM 633 C CA . PRO A 1 85 ? -15.294 -28.875 -8.603 1.00 55.84 85 PRO A CA 1
ATOM 634 C C . PRO A 1 85 ? -15.049 -30.331 -8.986 1.00 55.84 85 PRO A C 1
ATOM 636 O O . PRO A 1 85 ? -15.928 -31.007 -9.519 1.00 55.84 85 PRO A O 1
ATOM 639 N N . ASP A 1 86 ? -13.809 -30.791 -8.818 1.00 51.72 86 ASP A N 1
ATOM 640 C CA . ASP A 1 86 ? -13.530 -32.205 -8.776 1.00 51.72 86 ASP A CA 1
ATOM 641 C C . ASP A 1 86 ? -14.492 -32.762 -7.740 1.00 51.72 86 ASP A C 1
ATOM 643 O O . ASP A 1 86 ? -14.645 -32.219 -6.640 1.00 51.72 86 ASP A O 1
ATOM 647 N N . ALA A 1 87 ? -15.252 -33.741 -8.224 1.00 51.41 87 ALA A N 1
ATOM 648 C CA . ALA A 1 87 ? -16.331 -34.422 -7.554 1.00 51.41 87 ALA A CA 1
ATOM 649 C C . ALA A 1 87 ? -16.123 -34.436 -6.045 1.00 51.41 87 ALA A C 1
ATOM 651 O O . ALA A 1 87 ? -15.039 -34.801 -5.589 1.00 51.41 87 ALA A O 1
ATOM 652 N N . ALA A 1 88 ? -17.178 -34.053 -5.316 1.00 48.38 88 ALA A N 1
ATOM 653 C CA . ALA A 1 88 ? -17.347 -34.297 -3.895 1.00 48.38 88 ALA A CA 1
ATOM 654 C C . ALA A 1 88 ? -16.408 -35.413 -3.434 1.00 48.38 88 ALA A C 1
ATOM 656 O O . ALA A 1 88 ? -16.639 -36.586 -3.744 1.00 48.38 88 ALA A O 1
ATOM 657 N N . ALA A 1 89 ? -15.327 -35.038 -2.741 1.00 42.38 89 ALA A N 1
ATOM 658 C CA . ALA A 1 89 ? -14.590 -36.007 -1.962 1.00 42.38 89 ALA A CA 1
ATOM 659 C C . ALA A 1 89 ? -15.663 -36.753 -1.160 1.00 42.38 89 ALA A C 1
ATOM 661 O O . ALA A 1 89 ? -16.481 -36.081 -0.512 1.00 42.38 89 ALA A O 1
ATOM 662 N N . PRO A 1 90 ? -15.761 -38.093 -1.244 1.00 43.19 90 PRO A N 1
ATOM 663 C CA . PRO A 1 90 ? -16.619 -38.799 -0.322 1.00 43.19 90 PRO A CA 1
ATOM 664 C C . PRO A 1 90 ? -16.168 -38.334 1.054 1.00 43.19 90 PRO A C 1
ATOM 666 O O . PRO A 1 90 ? -14.998 -38.486 1.410 1.00 43.19 90 PRO A O 1
ATOM 669 N N . GLN A 1 91 ? -17.074 -37.678 1.781 1.00 49.03 91 GLN A N 1
ATOM 670 C CA . GLN A 1 91 ? -16.914 -37.489 3.208 1.00 49.03 91 GLN A CA 1
ATOM 671 C C . GLN A 1 91 ? -16.668 -38.898 3.726 1.00 49.03 91 GLN A C 1
ATOM 673 O O . GLN A 1 91 ? -17.588 -39.718 3.755 1.00 49.03 91 GLN A O 1
ATOM 678 N N . ALA A 1 92 ? -15.404 -39.213 4.011 1.00 45.38 92 ALA A N 1
ATOM 679 C CA . ALA A 1 92 ? -15.063 -40.394 4.760 1.00 45.38 92 ALA A CA 1
ATOM 680 C C . ALA A 1 92 ? -15.898 -40.256 6.023 1.00 45.38 92 ALA A C 1
ATOM 682 O O . ALA A 1 92 ? -15.729 -39.301 6.785 1.00 45.38 92 ALA A O 1
ATOM 683 N N . ALA A 1 93 ? -16.907 -41.120 6.117 1.00 45.97 93 ALA A N 1
ATOM 684 C CA . ALA A 1 93 ? -17.848 -41.134 7.206 1.00 45.97 93 ALA A CA 1
ATOM 685 C C . ALA A 1 93 ? -17.052 -40.976 8.497 1.00 45.97 93 ALA A C 1
ATOM 687 O O . ALA A 1 93 ? -16.071 -41.696 8.711 1.00 45.97 93 ALA A O 1
ATOM 688 N N . ALA A 1 94 ? -17.460 -40.018 9.330 1.00 48.69 94 ALA A N 1
ATOM 689 C CA . ALA A 1 94 ? -17.021 -39.981 10.710 1.00 48.69 94 ALA A CA 1
ATOM 690 C C . ALA A 1 94 ? -17.047 -41.426 11.240 1.00 48.69 94 ALA A C 1
ATOM 692 O O . ALA A 1 94 ? -18.053 -42.115 11.010 1.00 48.69 94 ALA A O 1
ATOM 693 N N . PRO A 1 95 ? -15.975 -41.929 11.878 1.00 47.69 95 PRO A N 1
ATOM 694 C CA . PRO A 1 95 ? -16.044 -43.233 12.507 1.00 47.69 95 PRO A CA 1
ATOM 695 C C . PRO A 1 95 ? -17.239 -43.184 13.454 1.00 47.69 95 PRO A C 1
ATOM 697 O O . PRO A 1 95 ? -17.274 -42.366 14.376 1.00 47.69 95 PRO A O 1
ATOM 700 N N . LYS A 1 96 ? -18.263 -44.000 13.173 1.00 50.47 96 LYS A N 1
ATOM 701 C CA . LYS A 1 96 ? -19.355 -44.217 14.115 1.00 50.47 96 LYS A CA 1
ATOM 702 C C . LYS A 1 96 ? -18.675 -44.682 15.392 1.00 50.47 96 LYS A C 1
ATOM 704 O O . LYS A 1 96 ? -18.079 -45.754 15.412 1.00 50.47 96 LYS A O 1
ATOM 709 N N . ALA A 1 97 ? -18.682 -43.833 16.412 1.00 50.81 97 ALA A N 1
ATOM 710 C CA . ALA A 1 97 ? -18.253 -44.225 17.734 1.00 50.81 97 ALA A CA 1
ATOM 711 C C . ALA A 1 97 ? -19.155 -45.390 18.148 1.00 50.81 97 ALA A C 1
ATOM 713 O O . ALA A 1 97 ? -20.351 -45.194 18.358 1.00 50.81 97 ALA A O 1
ATOM 714 N N . ASP A 1 98 ? -18.602 -46.600 18.197 1.00 51.22 98 ASP A N 1
ATOM 715 C CA . ASP A 1 98 ? -19.262 -47.736 18.822 1.00 51.22 98 ASP A CA 1
ATOM 716 C C . ASP A 1 98 ? -19.509 -47.379 20.296 1.00 51.22 98 ASP A C 1
ATOM 718 O O . ASP A 1 98 ? -18.544 -47.210 21.050 1.00 51.22 98 ASP A O 1
ATOM 722 N N . PRO A 1 99 ? -20.765 -47.308 20.770 1.00 52.25 99 PRO A N 1
ATOM 723 C CA . PRO A 1 99 ? -21.049 -47.095 22.188 1.00 52.25 99 PRO A CA 1
ATOM 724 C C . PRO A 1 99 ? -20.694 -48.321 23.057 1.00 52.25 99 PRO A C 1
ATOM 726 O O . PRO A 1 99 ? -20.987 -48.342 24.249 1.00 52.25 99 PRO A O 1
ATOM 729 N N . ALA A 1 100 ? -20.054 -49.353 22.497 1.00 55.03 100 ALA A N 1
ATOM 730 C CA . ALA A 1 100 ? -19.826 -50.634 23.161 1.00 55.03 100 ALA A CA 1
ATOM 731 C C . ALA A 1 100 ? -18.503 -50.746 23.943 1.00 55.03 100 ALA A C 1
ATOM 733 O O . ALA A 1 100 ? -18.271 -51.776 24.576 1.00 55.03 100 ALA A O 1
ATOM 734 N N . LYS A 1 101 ? -17.638 -49.721 23.968 1.00 48.75 101 LYS A N 1
ATOM 735 C CA . LYS A 1 101 ? -16.416 -49.757 24.793 1.00 48.75 101 LYS A CA 1
ATOM 736 C C . LYS A 1 101 ? -16.493 -48.793 25.972 1.00 48.75 101 LYS A C 1
ATOM 738 O O . LYS A 1 101 ? -15.759 -47.814 26.059 1.00 48.75 101 LYS A O 1
ATOM 743 N N . ALA A 1 102 ? -17.384 -49.111 26.909 1.00 54.59 102 ALA A N 1
ATOM 744 C CA . ALA A 1 102 ? -17.332 -48.546 28.249 1.00 54.59 102 ALA A CA 1
ATOM 745 C C . ALA A 1 102 ? -15.961 -48.849 28.898 1.00 54.59 102 ALA A C 1
ATOM 747 O O . ALA A 1 102 ? -15.470 -49.981 28.800 1.00 54.59 102 ALA A O 1
ATOM 748 N N . PRO A 1 103 ? -15.328 -47.881 29.581 1.00 49.09 103 PRO A N 1
ATOM 749 C CA . PRO A 1 103 ? -14.134 -48.141 30.366 1.00 49.09 103 PRO A CA 1
ATOM 750 C C . PRO A 1 103 ? -14.519 -48.971 31.595 1.00 49.09 103 PRO A C 1
ATOM 752 O O . PRO A 1 103 ? -15.251 -48.508 32.470 1.00 49.09 103 PRO A O 1
ATOM 755 N N . LYS A 1 104 ? -13.999 -50.200 31.698 1.00 48.22 104 LYS A N 1
ATOM 756 C CA . LYS A 1 104 ? -13.958 -50.901 32.984 1.00 48.22 104 LYS A CA 1
ATOM 757 C C . LYS A 1 104 ? -12.946 -50.194 33.882 1.00 4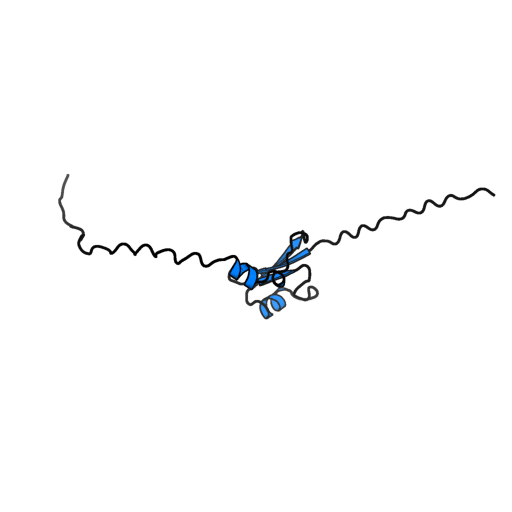8.22 104 LYS A C 1
ATOM 759 O O . LYS A 1 104 ? -11.769 -50.536 33.910 1.00 48.22 104 LYS A O 1
ATOM 764 N N . ALA A 1 105 ? -13.427 -49.208 34.627 1.00 48.41 105 ALA A N 1
ATOM 765 C CA . ALA A 1 105 ? -12.860 -48.897 35.923 1.00 48.41 105 ALA A CA 1
ATOM 766 C C . ALA A 1 105 ? -13.090 -50.106 36.843 1.00 48.41 105 ALA A C 1
ATOM 768 O O . ALA A 1 105 ? -14.229 -50.541 36.994 1.00 48.41 105 ALA A O 1
ATOM 769 N N . ALA A 1 106 ? -12.019 -50.6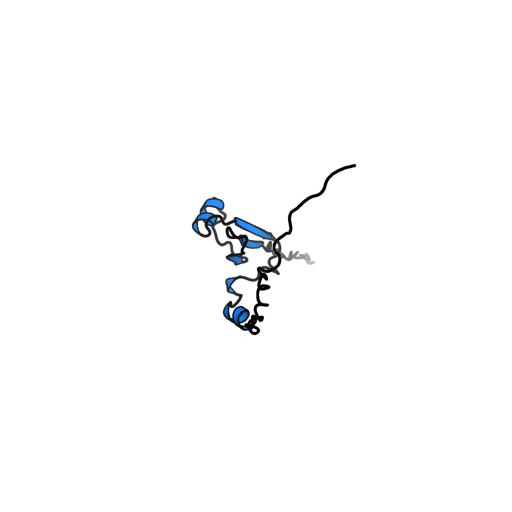55 37.419 1.00 46.28 106 ALA A N 1
ATOM 770 C CA . ALA A 1 106 ? -11.923 -50.964 38.849 1.00 46.28 106 ALA A CA 1
ATOM 771 C C . ALA A 1 106 ? -10.661 -51.788 39.162 1.00 46.28 106 ALA A C 1
ATOM 773 O O . ALA A 1 106 ? -10.538 -52.931 38.741 1.00 46.28 106 ALA A O 1
ATOM 774 N N . ALA A 1 107 ? -9.805 -51.170 39.984 1.00 49.91 107 ALA A N 1
ATOM 775 C CA . ALA A 1 107 ? -9.128 -51.728 41.158 1.00 49.91 107 ALA A CA 1
ATOM 776 C 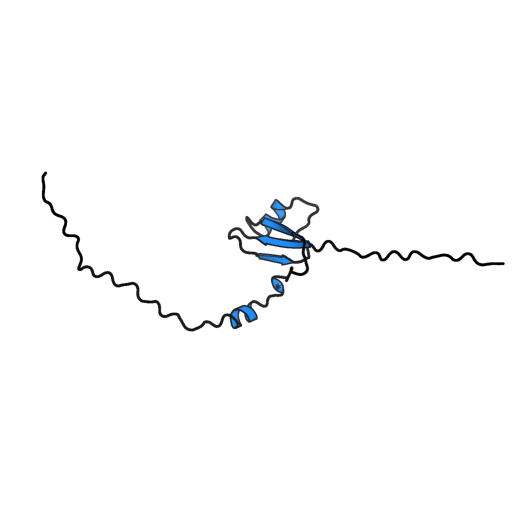C . ALA A 1 107 ? -8.253 -52.991 41.020 1.00 49.91 107 ALA A C 1
ATOM 778 O O . ALA A 1 107 ? -8.742 -54.053 40.661 1.00 49.91 107 ALA A O 1
ATOM 779 N N . LYS A 1 108 ? -7.018 -52.926 41.558 1.00 45.38 108 LYS A N 1
ATOM 780 C CA . LYS A 1 108 ? -6.691 -53.532 42.874 1.00 45.38 108 LYS A CA 1
ATOM 781 C C . LYS A 1 108 ? -5.226 -53.289 43.316 1.00 45.38 108 LYS A C 1
ATOM 783 O O . LYS A 1 108 ? -4.294 -53.756 42.685 1.00 45.38 108 LYS A O 1
ATOM 788 N N . LYS A 1 109 ? -5.109 -52.558 44.433 1.00 45.28 109 LYS A N 1
ATOM 789 C CA . LYS A 1 109 ? -4.157 -52.596 45.571 1.00 45.28 109 LYS A CA 1
ATOM 790 C C . LYS A 1 109 ? -2.784 -53.314 45.493 1.00 45.28 109 LYS A C 1
ATOM 792 O O . LYS A 1 109 ? -2.734 -54.517 45.279 1.00 45.28 109 LYS A O 1
ATOM 797 N N . ALA A 1 110 ? -1.818 -52.581 46.068 1.00 44.41 110 ALA A N 1
ATOM 798 C CA . ALA A 1 110 ? -0.847 -52.960 47.112 1.00 44.41 110 ALA A CA 1
ATOM 799 C C . ALA A 1 110 ? 0.499 -53.589 46.707 1.00 44.41 110 ALA A C 1
ATOM 801 O O . ALA A 1 110 ? 0.556 -54.669 46.127 1.00 44.41 110 ALA A O 1
ATOM 802 N N . GLY A 1 111 ? 1.555 -52.900 47.148 1.00 39.75 111 GLY A N 1
ATOM 803 C CA . GLY A 1 111 ? 2.958 -53.291 47.222 1.00 39.75 111 GLY A CA 1
ATOM 804 C C . GLY A 1 111 ? 3.714 -52.152 47.883 1.00 39.75 111 GLY A C 1
ATOM 805 O O . GLY A 1 111 ? 3.954 -51.163 47.162 1.00 39.75 111 GLY A O 1
#

Radius of gyration: 31.35 Å; chains: 1; bounding box: 60×81×87 Å